Protein AF-A0A380NK67-F1 (afdb_monomer_lite)

Sequence (100 aa):
MECRTYGVPEVAQILGISQKSVYKMADEQIIHRLPHVPKVKFNQKEIDALCGIKDEFNVWNYRAIKADNEKLKKENQKLKELIKKATAELLLMSSGLVEE

Foldseek 3Di:
DPFDKDALVRLCVLVVHDSVVVVV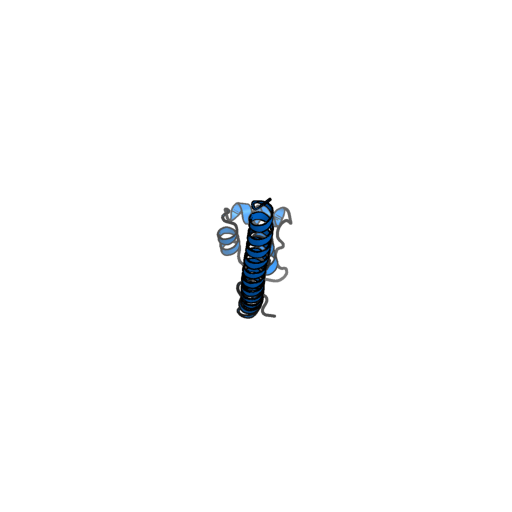CCVVVVFDFDPPDPHGIGGPVSSCVVVVNPDDPDPVVVVVVVVVVVVVVVVVVVVVVVVVVVVVVVVVVVVVVVPD

pLDDT: mean 85.5, std 14.12, range [44.47, 97.94]

Secondary structure (DSSP, 8-state):
----EEEHHHHHHHHTS-HHHHHHHHHTTSSPBPTT-SS-EEEHHHHHHHTT--S---HHHHHHHHHHHHHHHHHHHHHHHHHHHHHHHHHHHHHHTS--

Structure (mmCIF, N/CA/C/O backbone):
data_AF-A0A380NK67-F1
#
_entry.id   AF-A0A380NK67-F1
#
loop_
_atom_site.group_PDB
_atom_site.id
_atom_site.type_symbol
_atom_site.label_atom_id
_atom_site.label_alt_id
_atom_site.label_comp_id
_atom_site.label_asym_id
_atom_site.label_entity_id
_atom_site.label_seq_id
_atom_site.pdbx_PDB_ins_code
_atom_site.Cartn_x
_atom_site.Cartn_y
_atom_site.Cartn_z
_atom_site.occupancy
_atom_site.B_iso_or_equiv
_atom_site.auth_seq_id
_atom_site.auth_comp_id
_atom_site.auth_asym_id
_atom_site.auth_atom_id
_atom_site.pdbx_PDB_model_num
ATOM 1 N N . MET A 1 1 ? -22.932 -0.960 -3.442 1.00 49.62 1 MET A N 1
ATOM 2 C CA . MET A 1 1 ? -21.713 -0.981 -2.607 1.00 49.62 1 MET A CA 1
ATOM 3 C C . MET A 1 1 ? -22.067 -1.705 -1.326 1.00 49.62 1 MET A C 1
ATOM 5 O O . MET A 1 1 ? -22.922 -1.211 -0.604 1.00 49.62 1 MET A O 1
ATOM 9 N N . GLU A 1 2 ? -21.488 -2.873 -1.071 1.00 50.12 2 GLU A N 1
ATOM 10 C CA . GLU A 1 2 ? -21.599 -3.500 0.249 1.00 50.12 2 GLU A CA 1
ATOM 11 C C . GLU A 1 2 ? -20.734 -2.694 1.221 1.00 50.12 2 GLU A C 1
ATOM 13 O O . GLU A 1 2 ? -19.519 -2.604 1.055 1.00 50.12 2 GLU A O 1
ATOM 18 N N . CYS A 1 3 ? -21.364 -2.032 2.191 1.00 55.62 3 CYS A N 1
ATOM 19 C CA . CYS A 1 3 ? -20.648 -1.335 3.252 1.00 55.62 3 CYS A CA 1
ATOM 20 C C . CYS A 1 3 ? -20.215 -2.383 4.282 1.00 55.62 3 CYS A C 1
ATOM 22 O O . CYS A 1 3 ? -20.989 -2.771 5.158 1.00 55.62 3 CYS A O 1
ATOM 24 N N . ARG A 1 4 ? -19.001 -2.912 4.129 1.00 82.06 4 ARG A N 1
ATOM 25 C CA . ARG A 1 4 ? -18.393 -3.786 5.134 1.00 82.06 4 ARG A CA 1
ATOM 26 C C . ARG A 1 4 ? -18.006 -2.945 6.354 1.00 82.06 4 ARG A C 1
ATOM 28 O O . ARG A 1 4 ? -17.567 -1.802 6.228 1.00 82.06 4 ARG A O 1
ATOM 35 N N . THR A 1 5 ? -18.240 -3.488 7.546 1.00 91.75 5 THR A N 1
ATOM 36 C CA . THR A 1 5 ? -18.038 -2.775 8.815 1.00 91.75 5 THR A CA 1
ATOM 37 C C . THR A 1 5 ? -17.113 -3.566 9.716 1.00 91.75 5 THR A C 1
ATOM 39 O O . THR A 1 5 ? -17.285 -4.779 9.853 1.00 91.75 5 THR A O 1
ATOM 42 N N . TYR A 1 6 ? -16.194 -2.875 10.386 1.00 92.81 6 TYR A N 1
ATOM 43 C CA . TYR A 1 6 ? -15.318 -3.496 11.371 1.00 92.81 6 TYR A CA 1
ATOM 44 C C . TYR A 1 6 ? -15.838 -3.300 12.789 1.00 92.81 6 TYR A C 1
ATOM 46 O O . TYR A 1 6 ? -16.356 -2.242 13.145 1.00 92.81 6 TYR A O 1
ATOM 54 N N . GLY A 1 7 ? -15.725 -4.334 13.614 1.00 94.38 7 GLY A N 1
ATOM 55 C CA . GLY A 1 7 ? -15.871 -4.242 15.061 1.00 94.38 7 GLY A CA 1
ATOM 56 C C . GLY A 1 7 ? -14.571 -3.823 15.740 1.00 94.38 7 GLY A C 1
ATOM 57 O O . GLY A 1 7 ? -13.488 -3.902 15.170 1.00 94.38 7 GLY A O 1
ATOM 58 N N . VAL A 1 8 ? -14.675 -3.441 17.011 1.00 95.12 8 VAL A N 1
ATOM 59 C CA . VAL A 1 8 ? -13.524 -3.058 17.850 1.00 95.12 8 VAL A CA 1
ATOM 60 C C . VAL A 1 8 ? -12.370 -4.082 17.829 1.00 95.12 8 VAL A C 1
ATOM 62 O O . VAL A 1 8 ? -11.225 -3.643 17.720 1.00 95.12 8 VAL A O 1
ATOM 65 N N . PRO A 1 9 ? -12.601 -5.414 17.893 1.00 94.94 9 PRO A N 1
ATOM 66 C CA . PRO A 1 9 ? -11.507 -6.388 17.840 1.00 94.94 9 PRO A CA 1
ATOM 67 C C . PRO A 1 9 ? -10.765 -6.385 16.498 1.00 94.94 9 PRO A C 1
ATOM 69 O O . PRO A 1 9 ? -9.545 -6.501 16.476 1.00 94.94 9 PRO A O 1
ATOM 72 N N . GLU A 1 10 ? -11.495 -6.214 15.395 1.00 93.19 10 GLU A N 1
ATOM 73 C CA . GLU A 1 10 ? -10.937 -6.182 14.038 1.00 93.19 10 GLU A CA 1
ATOM 74 C C . GLU A 1 10 ? -10.107 -4.911 13.839 1.00 93.19 10 GLU A C 1
ATOM 76 O O . GLU A 1 10 ? -8.963 -4.986 13.407 1.00 93.19 10 GLU A O 1
ATOM 81 N N . VAL A 1 11 ? -10.626 -3.751 14.259 1.00 92.44 11 VAL A N 1
ATOM 82 C CA . VAL A 1 11 ? -9.883 -2.479 14.208 1.00 92.44 11 VAL A CA 1
ATOM 83 C C . VAL A 1 11 ? -8.616 -2.532 15.066 1.00 92.44 11 VAL A C 1
ATOM 85 O O . VAL A 1 11 ? -7.562 -2.073 14.633 1.00 92.44 11 VAL A O 1
ATOM 88 N N . ALA A 1 12 ? -8.687 -3.131 16.259 1.00 93.50 12 ALA A N 1
ATOM 89 C CA . ALA A 1 12 ? -7.524 -3.323 17.127 1.00 93.50 12 ALA A CA 1
ATOM 90 C C . ALA A 1 12 ? -6.438 -4.175 16.448 1.00 93.50 12 ALA A C 1
ATOM 92 O O . ALA A 1 12 ? -5.256 -3.842 16.518 1.00 93.50 12 ALA A O 1
ATOM 93 N N . GLN A 1 13 ? -6.844 -5.242 15.756 1.00 91.19 13 GLN A N 1
ATOM 94 C CA . GLN A 1 13 ? -5.936 -6.117 15.020 1.00 91.19 13 GLN A CA 1
ATOM 95 C C . GLN A 1 13 ? -5.312 -5.417 13.806 1.00 91.19 13 GLN A C 1
ATOM 97 O O . GLN A 1 13 ? -4.103 -5.516 13.615 1.00 91.19 13 GLN A O 1
ATOM 102 N N . ILE A 1 14 ? -6.113 -4.693 13.019 1.00 89.00 14 ILE A N 1
ATOM 103 C CA . ILE A 1 14 ? -5.667 -3.973 11.816 1.00 89.00 14 ILE A CA 1
ATOM 104 C C . ILE A 1 14 ? -4.656 -2.879 12.172 1.00 89.00 14 ILE A C 1
ATOM 106 O O . ILE A 1 14 ? -3.607 -2.771 11.542 1.00 89.00 14 ILE A O 1
ATOM 110 N N . LEU A 1 15 ? -4.949 -2.091 13.208 1.00 87.25 15 LEU A N 1
ATOM 111 C CA . LEU A 1 15 ? -4.085 -0.994 13.647 1.00 87.25 15 LEU A CA 1
ATOM 112 C C . LEU A 1 15 ? -2.925 -1.459 14.543 1.00 87.25 15 LEU A C 1
ATOM 114 O O . LEU A 1 15 ? -2.041 -0.663 14.850 1.00 87.25 15 LEU A O 1
ATOM 118 N N . GLY A 1 16 ? -2.920 -2.720 14.991 1.00 87.88 16 GLY A N 1
ATOM 119 C CA . GLY A 1 16 ? -1.900 -3.249 15.901 1.00 87.88 16 GLY A CA 1
ATOM 120 C C . GLY A 1 16 ? -1.918 -2.603 17.293 1.00 87.88 16 GLY A C 1
ATOM 121 O O . GLY A 1 16 ? -0.873 -2.474 17.929 1.00 87.88 16 GLY A O 1
ATOM 122 N N . ILE A 1 17 ? -3.091 -2.176 17.775 1.00 89.94 17 ILE A N 1
ATOM 123 C CA . ILE A 1 17 ? -3.267 -1.481 19.062 1.00 89.94 17 ILE A CA 1
ATOM 124 C C . ILE A 1 17 ? -4.231 -2.229 19.987 1.00 89.94 17 ILE A C 1
ATOM 126 O O . ILE A 1 17 ? -4.969 -3.121 19.580 1.00 89.94 17 ILE A O 1
ATOM 130 N N . SER A 1 18 ? -4.265 -1.845 21.264 1.00 95.56 18 SER A N 1
ATOM 131 C CA . SER A 1 18 ? -5.228 -2.417 22.212 1.00 95.56 18 SER A CA 1
ATOM 132 C C . SER A 1 18 ? -6.670 -1.985 21.900 1.00 95.56 18 SER A C 1
ATOM 134 O O . SER A 1 18 ? -6.904 -0.856 21.467 1.00 95.56 18 SER A O 1
ATOM 136 N N . GLN A 1 19 ? -7.665 -2.821 22.225 1.00 96.38 19 GLN A N 1
ATOM 137 C CA . GLN A 1 19 ? -9.085 -2.440 22.102 1.00 96.38 19 GLN A CA 1
ATOM 138 C C . GLN A 1 19 ? -9.428 -1.180 22.918 1.00 96.38 19 GLN A C 1
ATOM 140 O O . GLN A 1 19 ? -10.259 -0.376 22.505 1.00 96.38 19 GLN A O 1
ATOM 145 N N . LYS A 1 20 ? -8.754 -0.961 24.056 1.00 96.75 20 LYS A N 1
ATOM 146 C CA . LYS A 1 20 ? -8.900 0.262 24.862 1.00 96.75 20 LYS A CA 1
ATOM 147 C C . LYS A 1 20 ? -8.441 1.504 24.093 1.00 96.75 20 LYS A C 1
ATOM 149 O O . LYS A 1 20 ? -9.096 2.539 24.165 1.00 96.75 20 LYS A O 1
ATOM 154 N N . SER A 1 21 ? -7.350 1.390 23.338 1.00 94.44 21 SER A N 1
ATOM 155 C CA . SER A 1 21 ? -6.866 2.455 22.456 1.00 94.44 21 SER A CA 1
ATOM 156 C C . SER A 1 21 ? -7.862 2.746 21.332 1.00 94.44 21 SER A C 1
ATOM 158 O O . SER A 1 21 ? -8.094 3.911 21.036 1.00 94.44 21 SER A O 1
ATOM 160 N N . VAL A 1 22 ? -8.515 1.720 20.772 1.00 94.94 22 VAL A N 1
ATOM 161 C CA . VAL A 1 22 ? -9.581 1.897 19.765 1.00 94.94 22 VAL A CA 1
ATOM 162 C C . VAL A 1 22 ? -10.753 2.703 20.331 1.00 94.94 22 VAL A C 1
ATOM 164 O O . VAL A 1 22 ? -11.216 3.643 19.691 1.00 94.94 22 VAL A O 1
ATOM 167 N N . TYR A 1 23 ? -11.216 2.386 21.546 1.00 96.31 23 TYR A N 1
ATOM 168 C CA . TYR A 1 23 ? -12.268 3.177 22.196 1.00 96.31 23 TYR A CA 1
ATOM 169 C C . TYR A 1 23 ? -11.834 4.624 22.433 1.00 96.31 23 TYR A C 1
ATOM 171 O O . TYR A 1 23 ? -12.596 5.528 22.112 1.00 96.31 23 TYR A O 1
ATOM 179 N N . LYS A 1 24 ? -10.598 4.845 22.899 1.00 95.62 24 LYS A N 1
ATOM 180 C CA . LYS A 1 24 ? -10.041 6.191 23.085 1.00 95.62 24 LYS A CA 1
ATOM 181 C C . LYS A 1 24 ? -10.031 6.991 21.778 1.00 95.62 24 LYS A C 1
ATOM 183 O O . LYS A 1 24 ? -10.478 8.129 21.770 1.00 95.62 24 LYS A O 1
ATOM 188 N N . MET A 1 25 ? -9.605 6.384 20.670 1.00 93.38 25 MET A N 1
ATOM 189 C CA . MET A 1 25 ? -9.644 7.022 19.347 1.00 93.38 25 MET A CA 1
ATOM 190 C C . MET A 1 25 ? -11.071 7.363 18.905 1.00 93.38 25 MET A C 1
ATOM 192 O O . MET A 1 25 ? -11.293 8.404 18.292 1.00 93.38 25 MET A O 1
ATOM 196 N N . ALA A 1 26 ? -12.043 6.503 19.213 1.00 93.25 26 ALA A N 1
ATOM 197 C CA . ALA A 1 26 ? -13.445 6.767 18.908 1.00 93.25 26 ALA A CA 1
ATOM 198 C C . ALA A 1 26 ? -14.031 7.892 19.779 1.00 93.25 26 ALA A C 1
ATOM 200 O O . ALA A 1 26 ? -14.852 8.676 19.309 1.00 93.25 26 ALA A O 1
ATOM 201 N N . ASP A 1 27 ? -13.616 7.978 21.043 1.00 94.38 27 ASP A N 1
ATOM 202 C CA . ASP A 1 27 ? -14.036 9.033 21.971 1.00 94.38 27 ASP A CA 1
ATOM 203 C C . ASP A 1 27 ? -13.424 10.388 21.581 1.00 94.38 27 ASP A C 1
ATOM 205 O O . ASP A 1 27 ? -14.111 11.406 21.610 1.00 94.38 27 ASP A O 1
ATOM 209 N N . GLU A 1 28 ? -12.171 10.387 21.117 1.00 93.62 28 GLU A N 1
ATOM 210 C CA . GLU A 1 28 ? -11.453 11.551 20.572 1.00 93.62 28 GLU A CA 1
ATOM 211 C C . GLU A 1 28 ? -11.894 11.937 19.144 1.00 93.62 28 GLU A C 1
ATOM 213 O O . GLU A 1 28 ? -11.339 12.868 18.568 1.00 93.62 28 GLU A O 1
ATOM 218 N N . GLN A 1 29 ? -12.893 11.250 18.569 1.00 88.94 29 GLN A N 1
ATOM 219 C CA . GLN A 1 29 ? -13.405 11.472 17.203 1.00 88.94 29 GLN A CA 1
ATOM 220 C C . GLN A 1 29 ? -12.346 11.308 16.093 1.00 88.94 29 GLN A C 1
ATOM 222 O O . GLN A 1 29 ? -12.469 11.873 15.009 1.00 88.94 29 GLN A O 1
ATOM 227 N N . ILE A 1 30 ? -11.309 10.502 16.340 1.00 88.62 30 ILE A N 1
ATOM 228 C CA . ILE A 1 30 ? -10.305 10.130 15.330 1.00 88.62 30 ILE A CA 1
ATOM 229 C C . ILE A 1 30 ? -10.885 9.089 14.359 1.00 88.62 30 ILE A C 1
ATOM 231 O O . ILE A 1 30 ? -10.567 9.107 13.173 1.00 88.62 30 ILE A O 1
ATOM 235 N N . ILE A 1 31 ? -11.736 8.190 14.867 1.00 92.12 31 ILE A N 1
ATOM 236 C CA . ILE A 1 31 ? -12.525 7.223 14.087 1.00 92.12 31 ILE A CA 1
ATOM 237 C C . ILE A 1 31 ? -14.005 7.334 14.442 1.00 92.12 31 ILE A C 1
ATOM 239 O O . ILE A 1 31 ? -14.358 7.478 15.616 1.00 92.12 31 ILE A O 1
ATOM 243 N N . HIS A 1 32 ? -14.886 7.209 13.452 1.00 94.31 32 HIS A N 1
ATOM 244 C CA . HIS A 1 32 ? -16.311 7.458 13.641 1.00 94.31 32 HIS A CA 1
ATOM 245 C C . HIS A 1 32 ? -17.102 6.169 13.860 1.00 94.31 32 HIS A C 1
ATOM 247 O O . HIS A 1 32 ? -17.081 5.220 13.071 1.00 94.31 32 HIS A O 1
ATOM 253 N N . ARG A 1 33 ? -17.866 6.150 14.956 1.00 94.12 33 ARG A N 1
ATOM 254 C CA . ARG A 1 33 ? -18.815 5.070 15.240 1.00 94.12 33 ARG A CA 1
ATOM 255 C C . ARG A 1 33 ? -19.994 5.182 14.278 1.00 94.12 33 ARG A C 1
ATOM 257 O O . ARG A 1 33 ? -20.587 6.250 14.146 1.00 94.12 33 ARG A O 1
ATOM 264 N N . LEU A 1 34 ? -20.367 4.074 13.647 1.00 91.25 34 LEU A N 1
ATOM 265 C CA . LEU A 1 34 ? -21.527 4.039 12.764 1.00 91.25 34 LEU A CA 1
ATOM 266 C C . LEU A 1 34 ? -22.821 4.216 13.573 1.00 91.25 34 LEU A C 1
ATOM 268 O O . LEU A 1 34 ? -23.076 3.431 14.495 1.00 91.25 34 LEU A O 1
ATOM 272 N N . PRO A 1 35 ? -23.652 5.221 13.245 1.00 88.12 35 PRO A N 1
ATOM 273 C CA . PRO A 1 35 ? -24.911 5.437 13.937 1.00 88.12 35 PRO A CA 1
ATOM 274 C C . PRO A 1 35 ? -25.918 4.339 13.570 1.00 88.12 35 PRO A C 1
ATOM 276 O O . PRO A 1 35 ? -25.897 3.800 12.466 1.00 88.12 35 PRO A O 1
ATOM 279 N N . HIS A 1 36 ? -26.826 4.027 14.497 1.00 86.00 36 HIS A N 1
ATOM 280 C CA . HIS A 1 36 ? -27.941 3.087 14.294 1.00 86.00 36 HIS A CA 1
ATOM 281 C C . HIS A 1 36 ? -27.551 1.628 13.980 1.00 86.00 36 HIS A C 1
ATOM 283 O O . HIS A 1 36 ? -28.376 0.867 13.479 1.00 86.00 36 HIS A O 1
ATOM 289 N N . VAL A 1 37 ? -26.327 1.207 14.318 1.00 85.00 37 VAL A N 1
ATOM 290 C CA . VAL A 1 37 ? -25.874 -0.188 14.190 1.00 85.00 37 VAL A CA 1
ATOM 291 C C . VAL A 1 37 ? -25.698 -0.811 15.583 1.00 85.00 37 VAL A C 1
ATOM 293 O O . VAL A 1 37 ? -25.165 -0.156 16.481 1.00 85.00 37 VAL A O 1
ATOM 296 N N . PRO A 1 38 ? -26.137 -2.065 15.813 1.00 82.00 38 PRO A N 1
ATOM 297 C CA . PRO A 1 38 ? -25.882 -2.751 17.073 1.00 82.00 38 PRO A CA 1
ATOM 298 C C . PRO A 1 38 ? -24.385 -3.027 17.257 1.00 82.00 38 PRO A C 1
ATOM 300 O O . PRO A 1 38 ? -23.723 -3.549 16.358 1.00 82.00 38 PRO A O 1
ATOM 303 N N . LYS A 1 39 ? -23.892 -2.769 18.477 1.00 86.38 39 LYS A N 1
ATOM 304 C CA . LYS A 1 39 ? -22.467 -2.807 18.865 1.00 86.38 39 LYS A CA 1
ATOM 305 C C . LYS A 1 39 ? -21.642 -1.713 18.175 1.00 86.38 39 LYS A C 1
ATOM 307 O O . LYS A 1 39 ? -22.015 -1.168 17.145 1.00 86.38 39 LYS A O 1
ATOM 312 N N . VAL A 1 40 ? -20.491 -1.386 18.762 1.00 91.25 40 VAL A N 1
ATOM 313 C CA . VAL A 1 40 ? -19.589 -0.384 18.185 1.00 91.25 40 VAL A CA 1
ATOM 314 C C . VAL A 1 40 ? -18.996 -0.931 16.887 1.00 91.25 40 VAL A C 1
ATOM 316 O O . VAL A 1 40 ? -18.279 -1.937 16.892 1.00 91.25 40 VAL A O 1
ATOM 319 N N . LYS A 1 41 ? -19.338 -0.265 15.785 1.00 93.88 41 LYS A N 1
ATOM 320 C CA . LYS A 1 41 ? -18.912 -0.585 14.426 1.00 93.88 41 LYS A CA 1
ATOM 321 C C . LYS A 1 41 ? -18.314 0.648 13.763 1.00 93.88 41 LYS A C 1
ATOM 323 O O . LYS A 1 41 ? -18.759 1.763 14.024 1.00 93.88 41 LYS A O 1
ATOM 328 N N . PHE A 1 42 ? -17.343 0.419 12.893 1.00 93.25 42 PHE A N 1
ATOM 329 C CA . PHE A 1 42 ? -16.625 1.443 12.143 1.00 93.25 42 PHE A CA 1
ATOM 330 C C . PHE A 1 42 ? -16.737 1.159 10.647 1.00 93.25 42 PHE A C 1
ATOM 332 O O . PHE A 1 42 ? -16.876 0.002 10.232 1.00 93.25 42 PHE A O 1
ATOM 339 N N . ASN A 1 43 ? -16.687 2.210 9.834 1.00 90.94 43 ASN A N 1
ATOM 340 C CA . ASN A 1 43 ? -16.656 2.068 8.385 1.00 90.94 43 ASN A CA 1
ATOM 341 C C . ASN A 1 43 ? -15.311 1.460 7.964 1.00 90.94 43 ASN A C 1
ATOM 343 O O . ASN A 1 43 ? -14.268 2.016 8.297 1.00 90.94 43 ASN A O 1
ATOM 347 N N . GLN A 1 44 ? -15.321 0.355 7.210 1.00 89.06 44 GLN A N 1
ATOM 348 C CA . GLN A 1 44 ? -14.085 -0.276 6.738 1.00 89.06 44 GLN A CA 1
ATOM 349 C C . GLN A 1 44 ? -13.166 0.730 6.025 1.00 89.06 44 GLN A C 1
ATOM 351 O O . GLN A 1 44 ? -11.983 0.811 6.336 1.00 89.06 44 GLN A O 1
ATOM 356 N N . LYS A 1 45 ? -13.723 1.551 5.127 1.00 85.69 45 LYS A N 1
ATOM 357 C CA . LYS A 1 45 ? -12.941 2.499 4.318 1.00 85.69 45 LYS A CA 1
ATOM 358 C C . LYS A 1 45 ? -12.174 3.520 5.150 1.00 85.69 45 LYS A C 1
ATOM 360 O O . LYS A 1 45 ? -11.100 3.952 4.756 1.00 85.69 45 LYS A O 1
ATOM 365 N N . GLU A 1 46 ? -12.763 3.943 6.261 1.00 89.19 46 GLU A N 1
ATOM 366 C CA . GLU A 1 46 ? -12.153 4.914 7.164 1.00 89.19 46 GLU A CA 1
ATOM 367 C C . GLU A 1 46 ? -10.949 4.300 7.883 1.00 89.19 46 GLU A C 1
ATOM 369 O O . GLU A 1 46 ? -9.882 4.909 7.943 1.00 89.19 46 GLU A O 1
ATOM 374 N N . ILE A 1 47 ? -11.104 3.068 8.373 1.00 90.06 47 ILE A N 1
ATOM 375 C CA . ILE A 1 47 ? -10.036 2.340 9.062 1.00 90.06 47 ILE A CA 1
ATOM 376 C C . ILE A 1 47 ? -8.902 1.987 8.094 1.00 90.06 47 ILE A C 1
ATOM 378 O O . ILE A 1 47 ? -7.737 2.211 8.414 1.00 90.06 47 ILE A O 1
ATOM 382 N N . ASP A 1 48 ? -9.224 1.515 6.890 1.00 84.50 48 ASP A N 1
ATOM 383 C CA . ASP A 1 48 ? -8.221 1.180 5.872 1.00 84.50 48 ASP A CA 1
ATOM 384 C C . ASP A 1 48 ? -7.430 2.432 5.434 1.00 84.50 48 ASP A C 1
ATOM 386 O O . ASP A 1 48 ? -6.204 2.383 5.276 1.00 84.50 48 ASP A O 1
ATOM 390 N N . ALA A 1 49 ? -8.096 3.591 5.334 1.00 83.69 49 ALA A N 1
ATOM 391 C CA . ALA A 1 49 ? -7.443 4.865 5.034 1.00 83.69 49 ALA A CA 1
ATOM 392 C C . ALA A 1 49 ? -6.447 5.301 6.126 1.00 83.69 49 ALA A C 1
ATOM 394 O O . ALA A 1 49 ? -5.390 5.846 5.795 1.00 83.69 49 ALA A O 1
ATOM 395 N N . LEU A 1 50 ? -6.732 5.027 7.407 1.00 81.19 50 LEU A N 1
ATOM 396 C CA . LEU A 1 50 ? -5.810 5.299 8.523 1.00 81.19 50 LEU A CA 1
ATOM 397 C C . LEU A 1 50 ? -4.528 4.462 8.450 1.00 81.19 50 LEU A C 1
ATOM 399 O O . LEU A 1 50 ? -3.466 4.937 8.847 1.00 81.19 50 LEU A O 1
ATOM 403 N N . CYS A 1 51 ? -4.596 3.253 7.890 1.00 75.88 51 CYS A N 1
ATOM 404 C CA . CYS A 1 51 ? -3.423 2.415 7.628 1.00 75.88 51 CYS A CA 1
ATOM 405 C C . CYS A 1 51 ? -2.605 2.865 6.406 1.00 75.88 51 CYS A C 1
ATOM 407 O O . CYS A 1 51 ? -1.608 2.227 6.070 1.00 75.88 51 CYS A O 1
ATOM 409 N N . GLY A 1 52 ? -3.023 3.922 5.701 1.00 66.19 52 GLY A N 1
ATOM 410 C CA . GLY A 1 52 ? -2.410 4.319 4.433 1.00 66.19 52 GLY A CA 1
ATOM 411 C C . GLY A 1 52 ? -2.697 3.341 3.288 1.00 66.19 52 GLY A C 1
ATOM 412 O O . GLY A 1 52 ? -2.074 3.447 2.228 1.00 66.19 52 GLY A O 1
ATOM 413 N N . ILE A 1 53 ? -3.647 2.415 3.467 1.00 60.88 53 ILE A N 1
ATOM 414 C CA . ILE A 1 53 ? -4.121 1.511 2.418 1.00 60.88 53 ILE A CA 1
ATOM 415 C C . ILE A 1 53 ? -5.062 2.330 1.531 1.00 60.88 53 ILE A C 1
ATOM 417 O O . ILE A 1 53 ? -6.264 2.415 1.765 1.00 60.88 53 ILE A O 1
ATOM 421 N N . LYS A 1 54 ? -4.496 3.007 0.527 1.00 55.38 54 LYS A N 1
ATOM 422 C CA . LYS A 1 54 ? -5.280 3.794 -0.441 1.00 55.38 54 LYS A CA 1
ATOM 423 C C . LYS A 1 54 ? -6.037 2.924 -1.443 1.00 55.38 54 LYS A C 1
ATOM 425 O O . LYS A 1 54 ? -7.039 3.374 -1.983 1.00 55.38 54 LYS A O 1
ATOM 430 N N . ASP A 1 55 ? -5.586 1.689 -1.641 1.00 54.59 55 ASP A N 1
ATOM 431 C CA . ASP A 1 55 ? -6.152 0.753 -2.600 1.00 54.59 55 ASP A CA 1
ATOM 432 C C . ASP A 1 55 ? -6.172 -0.655 -2.001 1.00 54.59 55 ASP A C 1
ATOM 434 O O . ASP A 1 55 ? -5.123 -1.249 -1.741 1.00 54.59 55 ASP A O 1
ATOM 438 N N . GLU A 1 56 ? -7.367 -1.212 -1.794 1.00 55.09 56 GLU A N 1
ATOM 439 C CA . GLU A 1 56 ? -7.520 -2.652 -1.585 1.00 55.09 56 GLU A CA 1
ATOM 440 C C . GLU A 1 56 ? -6.866 -3.402 -2.759 1.00 55.09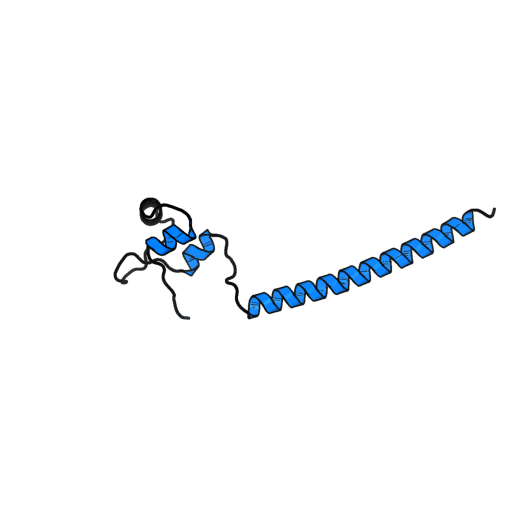 56 GLU A C 1
ATOM 442 O O . GLU A 1 56 ? -6.905 -2.950 -3.914 1.00 55.09 56 GLU A O 1
ATOM 447 N N . PHE A 1 57 ? -6.300 -4.585 -2.495 1.00 53.88 57 PHE A N 1
ATOM 448 C CA . PHE A 1 57 ? -5.957 -5.505 -3.575 1.00 53.88 57 PHE A CA 1
ATOM 449 C C . PHE A 1 57 ? -7.239 -5.846 -4.344 1.00 53.88 57 PHE A C 1
ATOM 451 O O . PHE A 1 57 ? -8.064 -6.643 -3.905 1.00 53.88 57 PHE A O 1
ATOM 458 N N . ASN A 1 58 ? -7.398 -5.235 -5.512 1.00 65.75 58 ASN A N 1
ATOM 459 C CA . ASN A 1 58 ? 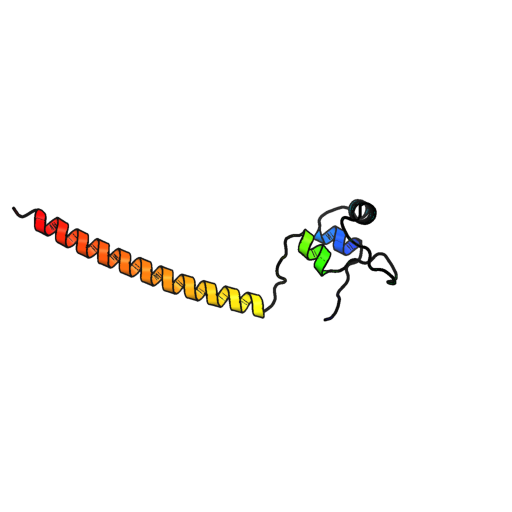-8.433 -5.562 -6.473 1.00 65.75 58 ASN A CA 1
ATOM 460 C C . ASN A 1 58 ? -7.756 -5.937 -7.792 1.00 65.75 58 ASN A C 1
ATOM 462 O O . ASN A 1 58 ? -6.791 -5.303 -8.225 1.00 65.75 58 ASN A O 1
ATOM 466 N N . VAL A 1 59 ? -8.284 -6.969 -8.449 1.00 67.94 59 VAL A N 1
ATOM 467 C CA . VAL A 1 59 ? -7.837 -7.466 -9.755 1.00 67.94 59 VAL A CA 1
ATOM 468 C C . VAL A 1 59 ? -7.719 -6.336 -10.784 1.00 67.94 59 VAL A C 1
ATOM 470 O O . VAL A 1 59 ? -6.816 -6.369 -11.620 1.00 67.94 59 VAL A O 1
ATOM 473 N N . TRP A 1 60 ? -8.587 -5.322 -10.719 1.00 70.56 60 TRP A N 1
ATOM 474 C CA . TRP A 1 60 ? -8.518 -4.160 -11.609 1.00 70.56 60 TRP A CA 1
ATOM 475 C C . TRP A 1 60 ? -7.277 -3.289 -11.344 1.00 70.56 60 TRP A C 1
ATOM 477 O O . TRP A 1 60 ? -6.497 -3.057 -12.268 1.00 70.56 60 TRP A O 1
ATOM 487 N N . ASN A 1 61 ? -7.030 -2.918 -10.082 1.00 71.44 61 ASN A N 1
ATOM 488 C CA . ASN A 1 61 ? -5.842 -2.159 -9.670 1.00 71.44 61 ASN A CA 1
ATOM 489 C C . ASN A 1 61 ? -4.549 -2.916 -10.009 1.00 71.44 61 ASN A C 1
ATOM 491 O O . ASN A 1 61 ? -3.608 -2.346 -10.558 1.00 71.44 61 ASN A O 1
ATOM 495 N N . TYR A 1 62 ? -4.522 -4.230 -9.770 1.00 81.75 62 TYR A N 1
ATOM 496 C CA . TYR A 1 62 ? -3.379 -5.068 -10.132 1.00 81.75 62 TYR A CA 1
ATOM 497 C C . TYR A 1 62 ? -3.112 -5.072 -11.644 1.00 81.75 62 TYR A C 1
ATOM 499 O O . TYR A 1 62 ? -1.962 -4.963 -12.069 1.00 81.75 62 TYR A O 1
ATOM 507 N N . ARG A 1 63 ? -4.160 -5.177 -12.474 1.00 84.19 63 ARG A N 1
ATOM 508 C CA . ARG A 1 63 ? -4.020 -5.123 -13.938 1.00 84.19 63 ARG A CA 1
ATOM 509 C C . ARG A 1 63 ? -3.489 -3.772 -14.409 1.00 84.19 63 ARG A C 1
ATOM 511 O O . ARG A 1 63 ? -2.618 -3.765 -15.275 1.00 84.19 63 ARG A O 1
ATOM 518 N N . ALA A 1 64 ? -3.970 -2.671 -13.832 1.00 83.81 64 ALA A N 1
ATOM 519 C CA . ALA A 1 64 ? -3.483 -1.328 -14.143 1.00 83.81 64 ALA A CA 1
ATOM 520 C C . ALA A 1 64 ? -1.987 -1.186 -13.810 1.00 83.81 64 ALA A C 1
ATOM 522 O O . ALA A 1 64 ? -1.183 -0.899 -14.694 1.00 83.81 64 ALA A O 1
ATOM 523 N N . ILE A 1 65 ? -1.591 -1.536 -12.580 1.00 87.50 65 ILE A N 1
ATOM 524 C CA . ILE A 1 65 ? -0.186 -1.496 -12.140 1.00 87.50 65 ILE A CA 1
ATOM 525 C C . ILE A 1 65 ? 0.697 -2.408 -13.004 1.00 87.50 65 ILE A C 1
ATOM 527 O O . ILE A 1 65 ? 1.824 -2.049 -13.347 1.00 87.50 65 ILE A O 1
ATOM 531 N N . LYS A 1 66 ? 0.206 -3.593 -13.387 1.00 93.19 66 LYS A N 1
ATOM 532 C CA . LYS A 1 66 ? 0.947 -4.513 -14.259 1.00 93.19 66 LYS A CA 1
ATOM 533 C C . LYS A 1 66 ? 1.169 -3.920 -15.653 1.00 93.19 66 LYS A C 1
ATOM 535 O O . LYS A 1 66 ? 2.281 -4.023 -16.168 1.00 93.19 66 LYS A O 1
ATOM 540 N N . ALA A 1 67 ? 0.149 -3.297 -16.242 1.00 93.44 67 ALA A N 1
ATOM 541 C CA . ALA A 1 67 ? 0.257 -2.648 -17.547 1.00 93.44 67 ALA A CA 1
ATOM 542 C C . ALA A 1 67 ? 1.268 -1.491 -17.522 1.00 93.44 67 ALA A C 1
ATOM 544 O O . ALA A 1 67 ? 2.128 -1.402 -18.403 1.00 93.44 67 ALA A O 1
ATOM 545 N N . ASP A 1 68 ? 1.231 -0.664 -16.476 1.00 94.12 68 ASP A N 1
ATOM 546 C CA . ASP A 1 68 ? 2.186 0.433 -16.294 1.00 94.12 68 ASP A CA 1
ATOM 547 C C . ASP A 1 68 ? 3.616 -0.084 -16.114 1.00 94.12 68 ASP A C 1
ATOM 549 O O . ASP A 1 68 ? 4.555 0.430 -16.725 1.00 94.12 68 ASP A O 1
ATOM 553 N N . ASN A 1 69 ? 3.795 -1.161 -15.349 1.00 95.81 69 ASN A N 1
ATOM 554 C CA . ASN A 1 69 ? 5.099 -1.789 -15.156 1.00 95.81 69 ASN A CA 1
ATOM 555 C C . ASN A 1 69 ? 5.652 -2.374 -16.472 1.00 95.81 69 ASN A C 1
ATOM 557 O O . ASN A 1 69 ? 6.829 -2.202 -16.789 1.00 95.81 69 ASN A O 1
ATOM 561 N N . GLU A 1 70 ? 4.811 -3.012 -17.292 1.00 96.94 70 GLU A N 1
ATOM 562 C CA . GLU A 1 70 ? 5.212 -3.487 -18.623 1.00 96.94 70 GLU A CA 1
ATOM 563 C C . GLU A 1 70 ? 5.597 -2.337 -19.562 1.00 96.94 70 GLU A C 1
ATOM 565 O O . GLU A 1 70 ? 6.598 -2.439 -20.280 1.00 96.94 70 GLU A O 1
ATOM 570 N N . LYS A 1 71 ? 4.854 -1.224 -19.534 1.00 97.38 71 LYS A N 1
ATOM 571 C CA . LYS A 1 71 ? 5.182 -0.015 -20.302 1.00 97.38 71 LYS A CA 1
ATOM 572 C C . LYS A 1 71 ? 6.537 0.555 -19.878 1.00 97.38 71 LYS A C 1
ATOM 574 O O . LYS A 1 71 ? 7.400 0.763 -20.732 1.00 97.38 71 LYS A O 1
ATOM 579 N N . LEU A 1 72 ? 6.760 0.705 -18.572 1.00 97.31 72 LEU A N 1
ATOM 580 C CA . LEU A 1 72 ? 8.022 1.188 -18.006 1.00 97.31 72 LEU A CA 1
ATOM 581 C C . LEU A 1 72 ? 9.203 0.273 -18.344 1.00 97.31 72 LEU A C 1
ATOM 583 O O . LEU A 1 72 ? 10.297 0.764 -18.617 1.00 97.31 72 LEU A O 1
ATOM 587 N N . LYS A 1 73 ? 9.009 -1.052 -18.368 1.00 97.44 73 LYS A N 1
ATOM 588 C CA . LYS A 1 73 ? 10.054 -2.005 -18.780 1.00 97.44 73 LYS A CA 1
ATOM 589 C C . LYS A 1 73 ? 10.444 -1.832 -20.244 1.00 97.44 73 LYS A C 1
ATOM 591 O O . LYS A 1 73 ? 11.638 -1.794 -20.543 1.00 97.44 73 LYS A O 1
ATOM 596 N N . LYS A 1 74 ? 9.462 -1.696 -21.142 1.00 97.50 74 LYS A N 1
ATOM 597 C CA . LYS A 1 74 ? 9.715 -1.456 -22.574 1.00 97.50 74 LYS A CA 1
ATOM 598 C C . LYS A 1 74 ? 10.453 -0.139 -22.793 1.00 97.50 74 LYS A C 1
ATOM 600 O O . LYS A 1 74 ? 11.419 -0.095 -23.551 1.00 97.50 74 LYS A O 1
ATOM 605 N N . GLU A 1 75 ? 10.030 0.914 -22.102 1.00 97.00 75 GLU A N 1
ATOM 606 C CA . GLU A 1 75 ? 10.667 2.227 -22.191 1.00 97.00 75 GLU A CA 1
ATOM 607 C C . GLU A 1 75 ? 12.106 2.194 -21.661 1.00 97.00 75 GLU A C 1
ATOM 609 O O . GLU A 1 75 ? 13.021 2.641 -22.349 1.00 97.00 75 GLU A O 1
ATOM 614 N N . ASN A 1 76 ? 12.344 1.547 -20.516 1.00 97.19 76 ASN A N 1
ATOM 615 C CA . ASN A 1 76 ? 13.695 1.339 -19.989 1.00 97.19 76 ASN A CA 1
ATOM 616 C C . ASN A 1 76 ? 14.600 0.567 -20.955 1.00 97.19 76 ASN A C 1
ATOM 618 O O . ASN A 1 76 ? 15.771 0.908 -21.114 1.00 97.19 76 ASN A O 1
ATOM 622 N N . 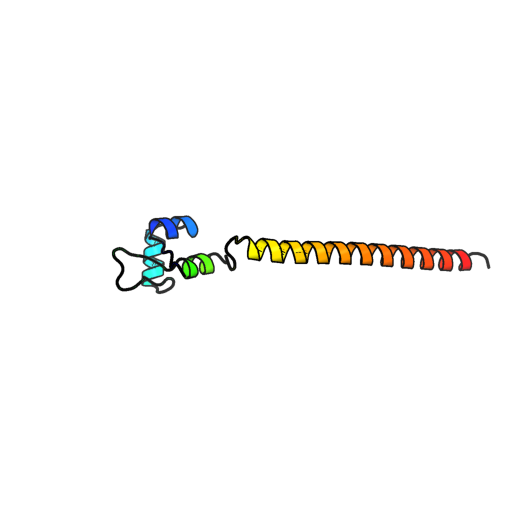GLN A 1 77 ? 14.084 -0.486 -21.591 1.00 97.88 77 GLN A N 1
ATOM 623 C CA . GLN A 1 77 ? 14.860 -1.263 -22.554 1.00 97.88 77 GLN A CA 1
ATOM 624 C C . GLN A 1 77 ? 15.229 -0.415 -23.776 1.00 97.88 77 GLN A C 1
ATOM 626 O O . GLN A 1 77 ? 16.399 -0.377 -24.158 1.00 97.88 77 GLN A O 1
ATOM 631 N N . LYS A 1 78 ? 14.269 0.343 -24.316 1.00 97.81 78 LYS A N 1
ATOM 632 C CA . LYS A 1 78 ? 14.504 1.277 -25.424 1.00 97.81 78 LYS A CA 1
ATOM 633 C C . LYS A 1 78 ? 15.550 2.335 -25.064 1.00 97.81 78 LYS A C 1
ATOM 635 O O . LYS A 1 78 ? 16.464 2.580 -25.845 1.00 97.81 78 LYS A O 1
ATOM 640 N N . LEU A 1 79 ? 15.450 2.937 -23.878 1.00 97.94 79 LEU A N 1
ATOM 641 C CA . LEU A 1 79 ? 16.419 3.929 -23.405 1.00 97.94 79 LEU A CA 1
ATOM 642 C C . LEU A 1 79 ? 17.823 3.326 -23.269 1.00 97.94 79 LEU A C 1
ATOM 644 O O . LEU A 1 79 ? 18.791 3.933 -23.719 1.00 97.94 79 LEU A O 1
ATOM 648 N N . LYS A 1 80 ? 17.947 2.106 -22.732 1.00 97.62 80 LYS A N 1
ATOM 649 C CA . LYS A 1 80 ? 19.236 1.397 -22.653 1.00 97.62 80 LYS A CA 1
ATOM 650 C C . LYS A 1 80 ? 19.847 1.138 -24.029 1.00 97.62 80 LYS A C 1
ATOM 652 O O . LYS A 1 80 ? 21.057 1.269 -24.184 1.00 97.62 80 LYS A O 1
ATOM 657 N N . GLU A 1 81 ? 19.041 0.762 -25.016 1.00 97.44 81 GLU A N 1
ATOM 658 C CA . GLU A 1 81 ? 19.512 0.556 -26.391 1.00 97.44 81 GLU A CA 1
ATOM 659 C C . GLU A 1 81 ? 19.973 1.862 -27.042 1.00 97.44 81 GLU A C 1
ATOM 661 O O . GLU A 1 81 ? 21.025 1.883 -27.680 1.00 97.44 81 GLU A O 1
ATOM 666 N N . LEU A 1 82 ? 19.234 2.956 -26.841 1.00 97.25 82 LEU A N 1
ATOM 667 C CA . LEU A 1 82 ? 19.618 4.282 -27.331 1.00 97.25 82 LEU A CA 1
ATOM 668 C C . LEU A 1 82 ? 20.932 4.760 -26.710 1.00 97.25 82 LEU A C 1
ATOM 670 O O . LEU A 1 82 ? 21.811 5.212 -27.437 1.00 97.25 82 LEU A O 1
ATOM 674 N N . ILE A 1 83 ? 21.099 4.590 -25.394 1.00 97.12 83 ILE A N 1
ATOM 675 C CA . ILE A 1 83 ? 22.351 4.919 -24.702 1.00 97.12 83 ILE A CA 1
ATOM 676 C C . ILE A 1 83 ? 23.506 4.106 -25.289 1.00 97.12 83 ILE A C 1
ATOM 678 O O . ILE A 1 83 ? 24.520 4.684 -25.657 1.00 97.12 83 ILE A O 1
ATOM 682 N N . LYS A 1 84 ? 23.348 2.784 -25.450 1.00 96.31 84 LYS A N 1
ATOM 683 C CA . LYS A 1 84 ? 24.396 1.931 -26.037 1.00 96.31 84 LYS A CA 1
ATOM 684 C C . LYS A 1 84 ? 24.814 2.392 -27.433 1.00 96.31 84 LYS A C 1
ATOM 686 O O . LYS A 1 84 ? 26.007 2.417 -27.715 1.00 96.31 84 LYS A O 1
ATOM 691 N N . LYS A 1 85 ? 23.851 2.746 -28.290 1.00 96.00 85 LYS A N 1
ATOM 692 C CA . LYS A 1 85 ? 24.130 3.260 -29.640 1.00 96.00 85 LYS A CA 1
ATOM 693 C C . LYS A 1 85 ? 24.902 4.575 -29.586 1.00 96.00 85 LYS A C 1
ATOM 695 O O . LYS A 1 85 ? 25.973 4.656 -30.173 1.00 96.00 85 LYS A O 1
ATOM 700 N N . ALA A 1 86 ? 24.419 5.542 -28.807 1.00 94.75 86 ALA A N 1
ATOM 701 C CA . ALA A 1 86 ? 25.082 6.834 -28.649 1.00 94.75 86 ALA A CA 1
ATOM 702 C C . ALA A 1 86 ? 26.507 6.689 -28.085 1.00 94.75 86 ALA A C 1
ATOM 704 O O . ALA A 1 86 ? 27.432 7.346 -28.550 1.00 94.75 86 ALA A O 1
ATOM 705 N N . THR A 1 87 ? 26.714 5.796 -27.111 1.00 94.94 87 THR A N 1
ATOM 706 C CA . THR A 1 87 ? 28.051 5.511 -26.572 1.00 94.94 87 THR A CA 1
ATOM 707 C C . THR A 1 87 ? 28.964 4.868 -27.617 1.00 94.94 87 THR A C 1
ATOM 709 O O . THR A 1 87 ? 30.132 5.233 -27.691 1.00 94.94 87 THR A O 1
ATOM 712 N N . ALA A 1 88 ? 28.457 3.941 -28.436 1.00 92.50 88 ALA A N 1
ATOM 713 C CA . ALA A 1 88 ? 29.242 3.324 -29.506 1.00 92.50 88 ALA A CA 1
ATOM 714 C C . ALA A 1 88 ? 29.647 4.342 -30.588 1.00 92.50 88 ALA A C 1
ATOM 716 O O . ALA A 1 88 ? 30.797 4.345 -31.019 1.00 92.50 88 ALA A O 1
ATOM 717 N N . GLU A 1 89 ? 28.730 5.230 -30.981 1.00 92.06 89 GLU A N 1
ATOM 718 C CA . GLU A 1 89 ? 28.995 6.327 -31.922 1.00 92.06 89 GLU A CA 1
ATOM 719 C C . GLU A 1 89 ? 30.055 7.293 -31.378 1.00 92.06 89 GLU A C 1
ATOM 721 O O . GLU A 1 89 ? 31.030 7.586 -32.068 1.00 92.06 89 GLU A O 1
ATOM 726 N N . LEU A 1 90 ? 29.927 7.717 -30.115 1.00 93.69 90 LEU A N 1
ATOM 727 C CA . LEU A 1 90 ? 30.935 8.546 -29.445 1.00 93.69 90 LEU A CA 1
ATOM 728 C C . LEU A 1 90 ? 32.310 7.874 -29.417 1.00 93.69 90 LEU A C 1
ATOM 730 O O . L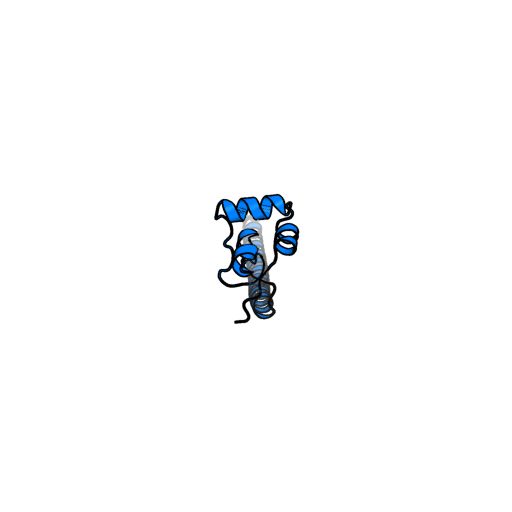EU A 1 90 ? 33.319 8.539 -29.642 1.00 93.69 90 LEU A O 1
ATOM 734 N N . LEU A 1 91 ? 32.359 6.565 -29.159 1.00 91.06 91 LEU A N 1
ATOM 735 C CA . LEU A 1 91 ? 33.613 5.822 -29.095 1.00 91.06 91 LEU A CA 1
ATOM 736 C C . LEU A 1 91 ? 34.290 5.753 -30.470 1.00 91.06 91 LEU A C 1
ATOM 738 O O . LEU A 1 91 ? 35.479 6.045 -30.558 1.00 91.06 91 LEU A O 1
ATOM 742 N N . LEU A 1 92 ? 33.528 5.483 -31.536 1.00 89.44 92 LEU A N 1
ATOM 743 C CA . LEU A 1 92 ? 34.012 5.513 -32.923 1.00 89.44 92 LEU A CA 1
ATOM 744 C C . LEU A 1 92 ? 34.557 6.891 -33.323 1.00 89.44 92 LEU A C 1
ATOM 746 O O . LEU A 1 92 ? 35.644 6.981 -33.897 1.00 89.44 92 LEU A O 1
ATOM 750 N N . MET A 1 93 ? 33.837 7.965 -32.982 1.00 85.44 93 MET A N 1
ATOM 751 C CA . MET A 1 93 ? 34.296 9.338 -33.221 1.00 85.44 93 MET A CA 1
ATOM 752 C C . MET A 1 93 ? 35.580 9.637 -32.446 1.00 85.44 93 MET A C 1
ATOM 754 O O . MET A 1 93 ? 36.509 10.217 -32.999 1.00 85.44 93 MET A O 1
ATOM 758 N N . SER A 1 94 ? 35.656 9.207 -31.183 1.00 84.00 94 SER A N 1
ATOM 759 C CA . SER A 1 94 ? 36.846 9.417 -30.357 1.00 84.00 94 SER A CA 1
ATOM 760 C C . SER A 1 94 ? 38.057 8.627 -30.851 1.00 84.00 94 SER A C 1
ATOM 762 O O . SER A 1 94 ? 39.162 9.147 -30.797 1.00 84.00 94 SER A O 1
ATOM 764 N N . SER A 1 95 ? 37.869 7.414 -31.389 1.00 73.06 95 SER A N 1
ATOM 765 C CA . SER A 1 95 ? 38.962 6.627 -31.970 1.00 73.06 95 SER A CA 1
ATOM 766 C C . SER A 1 95 ? 39.454 7.176 -33.310 1.00 73.06 95 SER A C 1
ATOM 768 O O . SER A 1 95 ? 40.636 7.052 -33.601 1.00 73.06 95 SER A O 1
ATOM 770 N N . GLY A 1 96 ? 38.586 7.817 -34.103 1.00 60.47 96 GLY A N 1
ATOM 771 C CA . GLY A 1 96 ? 38.983 8.472 -35.357 1.00 60.47 96 GLY A CA 1
ATOM 772 C C . GLY A 1 96 ? 39.787 9.764 -35.163 1.00 60.47 96 GLY A C 1
ATOM 773 O O . GLY A 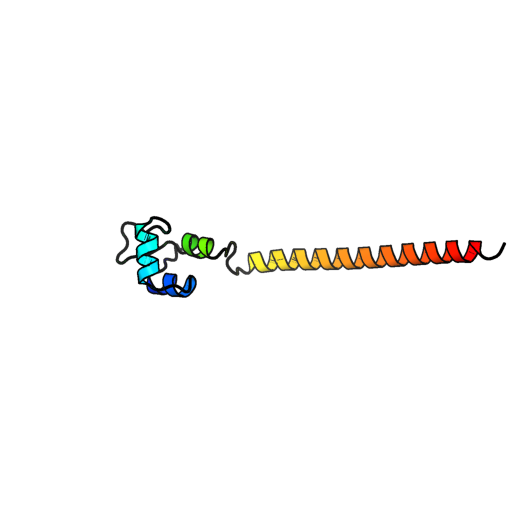1 96 ? 40.453 10.204 -36.089 1.00 60.47 96 GLY A O 1
ATOM 774 N N . LEU A 1 97 ? 39.759 10.354 -33.963 1.00 55.03 97 LEU A N 1
ATOM 775 C CA . LEU A 1 97 ? 40.551 11.536 -33.596 1.00 55.03 97 LEU A CA 1
ATOM 776 C C . LEU A 1 97 ? 41.968 11.194 -33.094 1.00 55.03 97 LEU A C 1
ATOM 778 O O . LEU A 1 97 ? 42.715 12.102 -32.749 1.00 55.03 97 LEU A O 1
ATOM 782 N N . VAL A 1 98 ? 42.330 9.908 -33.003 1.00 55.12 98 VAL A N 1
ATOM 783 C CA . VAL A 1 98 ? 43.638 9.448 -32.488 1.00 55.12 98 VAL A CA 1
ATOM 784 C C . VAL A 1 98 ? 44.642 9.155 -33.619 1.00 55.12 98 VAL A C 1
ATOM 786 O O . VAL A 1 98 ? 45.807 8.896 -33.337 1.00 55.12 98 VAL A O 1
ATOM 789 N N . GLU A 1 99 ? 44.232 9.228 -34.891 1.00 51.56 99 GLU A N 1
ATOM 790 C CA . GLU A 1 99 ? 45.112 8.974 -36.050 1.00 51.56 99 GLU A CA 1
ATOM 791 C C . GLU A 1 99 ? 45.693 10.238 -36.732 1.00 51.56 99 GLU A C 1
ATOM 793 O O . GLU A 1 99 ? 46.160 10.145 -37.865 1.00 51.56 99 GLU A O 1
ATOM 798 N N . GLU A 1 100 ? 45.738 11.397 -36.061 1.00 44.47 100 GLU A N 1
ATOM 799 C CA . GLU A 1 100 ? 46.505 12.581 -36.521 1.00 44.47 100 GLU A CA 1
ATOM 800 C C . GLU A 1 100 ? 47.740 12.867 -35.656 1.00 44.47 100 GLU A C 1
ATOM 802 O O . GLU A 1 100 ? 47.613 12.884 -34.408 1.00 44.47 100 GLU A O 1
#

Radius of gyration: 27.36 Å; chains: 1; bounding box: 74×20×61 Å

InterPro domains:
  IPR041657 Helix-turn-helix domain, group 17 [PF12728] (6-49)

Organism: NCBI:txid103891